Protein AF-A0A7J5YKG5-F1 (afdb_monomer)

Sequence (103 aa):
MQGSGIPWGNENRETENCRVGPYGNSNEKQTKSLRKKINEHSVSQSHKLAQDIVKRQNEEALKSSFLKTQKYILASTHNVFRTAYYFAKNNRPYSDNPGLIEL

Secondary structure (DSSP, 8-state):
----------SSSTTTTT-----SSSHHHHHHHHHHHHHHHHHSHHHHHHHHHHHHHHHHHHHHHHHHHHHHHHHHHHHHHHHHHHHHHTT--GGG-TTS---

Structure (mmCIF, N/CA/C/O backbone):
data_AF-A0A7J5YKG5-F1
#
_entry.id   AF-A0A7J5YKG5-F1
#
loop_
_atom_site.group_PDB
_atom_site.id
_atom_site.type_symbol
_atom_site.label_atom_id
_atom_site.label_alt_id
_atom_site.label_comp_id
_atom_site.label_asym_id
_atom_site.label_entity_id
_atom_site.label_seq_id
_atom_site.pdbx_PDB_ins_code
_atom_site.Cartn_x
_atom_site.Cartn_y
_atom_site.Cartn_z
_atom_site.occupancy
_atom_site.B_iso_or_equiv
_atom_site.auth_seq_id
_atom_site.auth_comp_id
_atom_site.auth_asym_id
_atom_site.auth_atom_id
_atom_site.pdbx_PDB_model_num
ATOM 1 N N . MET A 1 1 ? -52.904 -6.421 41.198 1.00 36.66 1 MET A N 1
ATOM 2 C CA . MET A 1 1 ? -52.385 -7.265 40.102 1.00 36.66 1 MET A CA 1
ATOM 3 C C . MET A 1 1 ? -51.337 -6.468 39.354 1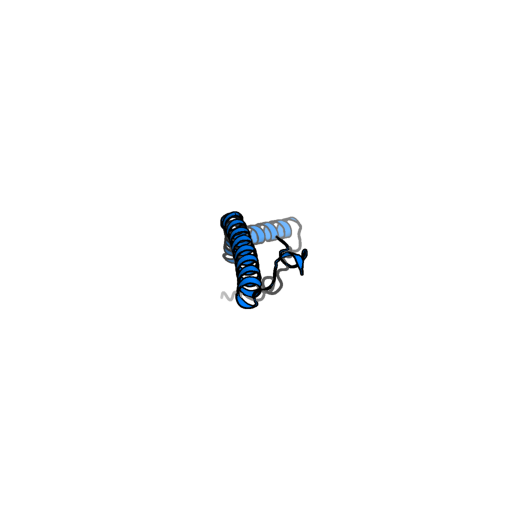.00 36.66 1 MET A C 1
ATOM 5 O O . MET A 1 1 ? -51.532 -5.282 39.129 1.00 36.66 1 MET A O 1
ATOM 9 N N . GLN A 1 2 ? -50.203 -7.113 39.101 1.00 35.44 2 GLN A N 1
ATOM 10 C CA . GLN A 1 2 ? -49.058 -6.592 38.360 1.00 35.44 2 GLN A CA 1
ATOM 11 C C . GLN A 1 2 ? -49.454 -6.193 36.933 1.00 35.44 2 GLN A C 1
ATOM 13 O O . GLN A 1 2 ? -50.348 -6.793 36.345 1.00 35.44 2 GLN A O 1
ATOM 18 N N . GLY A 1 3 ? -48.749 -5.208 36.385 1.00 32.62 3 GLY A N 1
ATOM 19 C CA . GLY A 1 3 ? -48.900 -4.765 35.002 1.00 32.62 3 GLY A CA 1
ATOM 20 C C . GLY A 1 3 ? -47.810 -3.771 34.619 1.00 32.62 3 GLY A C 1
ATOM 21 O O . GLY A 1 3 ? -48.097 -2.641 34.247 1.00 32.62 3 GLY A O 1
ATOM 22 N N . SER A 1 4 ? -46.551 -4.171 34.789 1.00 40.03 4 SER A N 1
ATOM 23 C CA . SER A 1 4 ? -45.365 -3.453 34.320 1.00 40.03 4 SER A CA 1
ATOM 24 C C . SER A 1 4 ? -45.334 -3.408 32.788 1.00 40.03 4 SER A C 1
ATOM 26 O O . SER A 1 4 ? -44.962 -4.390 32.148 1.00 40.03 4 SER A O 1
ATOM 28 N N . GLY A 1 5 ? -45.716 -2.273 32.203 1.00 35.34 5 GLY A N 1
ATOM 29 C CA . GLY A 1 5 ? -45.488 -1.963 30.792 1.00 35.34 5 GLY A CA 1
ATOM 30 C C . GLY A 1 5 ? -44.114 -1.323 30.616 1.00 35.34 5 GLY A C 1
ATOM 31 O O . GLY A 1 5 ? -43.914 -0.167 30.977 1.00 35.34 5 GLY A O 1
ATOM 32 N N . ILE A 1 6 ? -43.155 -2.091 30.108 1.00 43.00 6 ILE A N 1
ATOM 33 C CA . ILE A 1 6 ? -41.797 -1.631 29.808 1.00 43.00 6 ILE A CA 1
ATOM 34 C C . ILE A 1 6 ? -41.848 -0.665 28.611 1.00 43.00 6 ILE A C 1
ATOM 36 O O . ILE A 1 6 ? -42.366 -1.063 27.565 1.00 43.00 6 ILE A O 1
ATOM 40 N N . PRO A 1 7 ? -41.274 0.551 28.677 1.00 39.31 7 PRO A N 1
ATOM 41 C CA . PRO A 1 7 ? -41.066 1.354 27.485 1.00 39.31 7 PRO A CA 1
ATOM 42 C C . PRO A 1 7 ? -39.763 0.895 26.817 1.00 39.31 7 PRO A C 1
ATOM 44 O O . PRO A 1 7 ? -38.701 1.477 27.023 1.00 39.31 7 PRO A O 1
ATOM 47 N N . TRP A 1 8 ? -39.824 -0.173 26.020 1.00 39.44 8 TRP A N 1
ATOM 48 C CA . TRP A 1 8 ? -38.771 -0.451 25.041 1.00 39.44 8 TRP A CA 1
ATOM 49 C C . TRP A 1 8 ? -38.983 0.476 23.847 1.00 39.44 8 TRP A C 1
ATOM 51 O O . TRP A 1 8 ? -39.738 0.169 22.929 1.00 39.44 8 TRP A O 1
ATOM 61 N N . GLY A 1 9 ? -38.337 1.637 23.871 1.00 42.34 9 GLY A N 1
ATOM 62 C CA . GLY A 1 9 ? -38.347 2.557 22.743 1.00 42.34 9 GLY A CA 1
ATOM 63 C C . GLY A 1 9 ? -37.193 3.543 22.821 1.00 42.34 9 GLY A C 1
ATOM 64 O O . GLY A 1 9 ? -37.250 4.477 23.611 1.00 42.34 9 GLY A O 1
ATOM 65 N N . ASN A 1 10 ? -36.205 3.350 21.940 1.00 42.88 10 ASN A N 1
ATOM 66 C CA . ASN A 1 10 ? -35.058 4.225 21.642 1.00 42.88 10 ASN A CA 1
ATOM 67 C C . ASN A 1 10 ? -33.750 4.020 22.425 1.00 42.88 10 ASN A C 1
ATOM 69 O O . ASN A 1 10 ? -33.132 4.985 22.863 1.00 42.88 10 ASN A O 1
ATOM 73 N N . GLU A 1 11 ? -33.226 2.798 22.460 1.00 43.12 11 GLU A N 1
ATOM 74 C CA . GLU A 1 11 ? -31.767 2.618 22.415 1.00 43.12 11 GLU A CA 1
ATOM 75 C C . GLU A 1 11 ? -31.416 2.042 21.035 1.00 43.12 11 GLU A C 1
ATOM 77 O O . GLU A 1 11 ? -32.113 1.151 20.560 1.00 43.12 11 GLU A O 1
ATOM 82 N N . ASN A 1 12 ? -30.360 2.561 20.394 1.00 44.91 12 ASN A N 1
ATOM 83 C CA . ASN A 1 12 ? -29.765 2.113 19.112 1.00 44.91 12 ASN A CA 1
ATOM 84 C C . ASN A 1 12 ? -30.074 2.917 17.831 1.00 44.91 12 ASN A C 1
ATOM 86 O O . ASN A 1 12 ? -29.971 2.370 16.739 1.00 44.91 12 ASN A O 1
ATOM 90 N N . ARG A 1 13 ? -30.357 4.225 17.914 1.00 44.34 13 ARG A N 1
ATOM 91 C CA . ARG A 1 13 ? -30.338 5.119 16.727 1.00 44.34 13 ARG A CA 1
ATOM 92 C C . ARG A 1 13 ? -29.014 5.860 16.495 1.00 44.34 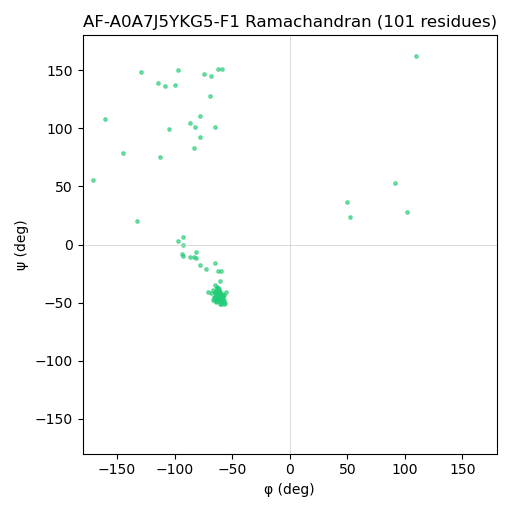13 ARG A C 1
ATOM 94 O O . ARG A 1 13 ? -28.837 6.508 15.472 1.00 44.34 13 ARG A O 1
ATOM 101 N N . GLU A 1 14 ? -28.071 5.785 17.432 1.00 47.75 14 GLU A N 1
ATOM 102 C CA . GLU A 1 14 ? -26.824 6.569 17.360 1.00 47.75 14 GLU A CA 1
ATOM 103 C C . GLU A 1 14 ? -25.698 5.893 16.560 1.00 47.75 14 GLU A C 1
ATOM 105 O O . GLU A 1 14 ? -24.702 6.536 16.227 1.00 47.75 14 GLU A O 1
ATOM 110 N N . THR A 1 15 ? -25.847 4.614 16.205 1.00 49.78 15 THR A N 1
ATOM 111 C CA . THR A 1 15 ? -24.862 3.889 15.385 1.00 49.78 15 THR A CA 1
ATOM 112 C C . THR A 1 15 ? -25.039 4.123 13.886 1.00 49.78 15 THR A C 1
ATOM 114 O O . THR A 1 15 ? -24.146 3.779 13.119 1.00 49.78 15 THR A O 1
ATOM 117 N N . GLU A 1 16 ? -26.141 4.750 13.465 1.00 43.19 16 GLU A N 1
ATOM 118 C CA . GLU A 1 16 ? -26.456 4.995 12.051 1.00 43.19 16 GLU A CA 1
ATOM 119 C C . GLU A 1 16 ? -25.663 6.177 11.455 1.00 43.19 16 GLU A C 1
ATOM 121 O O . GLU A 1 16 ? -25.514 6.262 10.245 1.00 43.19 16 GLU A O 1
ATOM 126 N N . ASN A 1 17 ? -25.085 7.050 12.297 1.00 51.88 17 ASN A N 1
ATOM 127 C CA . ASN A 1 17 ? -24.376 8.270 11.870 1.00 51.88 17 ASN A CA 1
ATOM 128 C C . ASN A 1 17 ? -22.996 8.480 12.529 1.00 51.88 17 ASN A C 1
ATOM 130 O O . ASN A 1 17 ? -22.500 9.605 12.579 1.00 51.88 17 ASN A O 1
ATOM 134 N N . CYS A 1 18 ? -22.368 7.428 13.071 1.00 58.53 18 CYS A N 1
ATOM 135 C CA . CYS A 1 18 ? -21.043 7.499 13.719 1.00 58.53 18 CYS A CA 1
ATOM 136 C C . CYS A 1 18 ? -20.912 8.576 14.819 1.00 58.53 18 CYS A C 1
ATOM 138 O O . CYS A 1 18 ? -19.809 9.039 15.114 1.00 58.53 18 CYS A O 1
ATOM 140 N N . ARG A 1 19 ? -22.019 9.002 15.440 1.00 63.53 19 ARG A N 1
ATOM 141 C CA . ARG A 1 19 ? -22.016 10.094 16.418 1.00 63.53 19 ARG A CA 1
ATOM 142 C C . ARG A 1 19 ? -22.167 9.522 17.822 1.00 63.53 19 ARG A C 1
ATOM 144 O O . ARG A 1 19 ? -23.267 9.212 18.262 1.00 63.53 19 ARG A O 1
ATOM 151 N N . VAL A 1 20 ? -21.047 9.386 18.532 1.00 72.69 20 VAL A N 1
ATOM 152 C CA . VAL A 1 20 ? -21.028 8.900 19.921 1.00 72.69 20 VAL A CA 1
ATOM 153 C C . VAL A 1 20 ? -21.346 10.062 20.863 1.00 72.69 20 VAL A C 1
ATOM 155 O O . VAL A 1 20 ? -20.488 10.897 21.141 1.00 72.69 20 VAL A O 1
ATOM 158 N N . GLY A 1 21 ? -22.590 10.136 21.338 1.00 81.25 21 GLY A N 1
ATOM 159 C CA . GLY A 1 21 ? -23.024 11.117 22.335 1.00 81.25 21 GLY A CA 1
ATOM 160 C C . GLY A 1 21 ? -23.030 10.551 23.763 1.00 81.25 21 GLY A C 1
ATOM 161 O O . GLY A 1 21 ? -23.248 9.349 23.952 1.00 81.25 21 GLY A O 1
ATOM 162 N N . PRO A 1 22 ? -22.807 11.371 24.802 1.00 83.62 22 PRO A N 1
ATOM 163 C CA . PRO A 1 22 ? -23.112 10.974 26.172 1.00 83.62 22 PRO A CA 1
ATOM 164 C C . PRO A 1 22 ? -24.627 10.853 26.378 1.00 83.62 22 PRO A C 1
ATOM 166 O O . PRO A 1 22 ? -25.395 11.647 25.842 1.00 83.62 22 PRO A O 1
ATOM 169 N N . TYR A 1 23 ? -25.052 9.890 27.197 1.00 81.94 23 TYR A N 1
ATOM 170 C CA . TYR A 1 23 ? -26.454 9.727 27.585 1.00 81.94 23 TYR A CA 1
ATOM 171 C C . TYR A 1 23 ? -26.648 9.971 29.087 1.00 81.94 23 TYR A C 1
ATOM 173 O O . TYR A 1 23 ? -25.849 9.517 29.910 1.00 81.94 23 TYR A O 1
ATOM 181 N N . GLY A 1 24 ? -27.732 10.663 29.447 1.00 85.19 24 GLY A N 1
ATOM 182 C CA . GLY A 1 24 ? -28.147 10.918 30.828 1.00 85.19 24 GLY A CA 1
ATOM 183 C C . GLY A 1 24 ? -27.998 12.373 31.291 1.00 85.19 24 GLY A C 1
ATOM 184 O O . GLY A 1 24 ? -27.263 13.167 30.710 1.00 85.19 24 GLY A O 1
ATOM 185 N N . ASN A 1 25 ? -28.701 12.701 32.381 1.00 85.75 25 ASN A N 1
ATOM 186 C CA . ASN A 1 25 ? -28.870 14.079 32.879 1.00 85.75 25 ASN A CA 1
ATOM 187 C C . ASN A 1 25 ? -27.832 14.506 33.936 1.00 85.75 25 ASN A C 1
ATOM 189 O O . ASN A 1 25 ? -27.900 15.615 34.450 1.00 85.75 25 ASN A O 1
ATOM 193 N N . SER A 1 26 ? -26.901 13.622 34.303 1.00 92.81 26 SER A N 1
ATOM 194 C CA . SER A 1 26 ? -25.822 13.895 35.263 1.00 92.81 26 SER A CA 1
ATOM 195 C C . SER A 1 26 ? -24.484 13.480 34.661 1.00 92.81 26 SER A C 1
ATOM 197 O O . SER A 1 26 ? -24.424 12.500 33.913 1.00 92.81 26 SER A O 1
ATOM 199 N N . ASN A 1 27 ? -23.416 14.190 35.026 1.00 91.31 27 ASN A N 1
ATOM 200 C CA . ASN A 1 27 ? -22.056 13.943 34.549 1.00 91.31 27 ASN A CA 1
ATOM 201 C C . ASN A 1 27 ? -21.605 12.487 34.804 1.00 91.31 27 ASN A C 1
ATOM 203 O O . ASN A 1 27 ? -21.069 11.827 33.913 1.00 91.31 27 ASN A O 1
ATOM 207 N N . GLU A 1 28 ? -21.927 11.918 35.968 1.00 93.25 28 GLU A N 1
ATOM 208 C CA . GLU A 1 28 ? -21.612 10.514 36.283 1.00 93.25 28 GLU A CA 1
ATOM 209 C C . GLU A 1 28 ? -22.290 9.524 35.325 1.00 93.25 28 GLU A C 1
ATOM 211 O O . GLU A 1 28 ? -21.691 8.541 34.883 1.00 93.25 28 GLU A O 1
ATOM 216 N N . LYS A 1 29 ? -23.550 9.786 34.960 1.00 89.19 29 LYS A N 1
ATOM 217 C CA . LYS A 1 29 ? -24.300 8.925 34.033 1.00 89.19 29 LYS A CA 1
ATOM 218 C C . LYS A 1 29 ? -23.756 9.049 32.611 1.00 89.19 29 LYS A C 1
ATOM 220 O O . LYS A 1 29 ? -23.564 8.034 31.942 1.00 89.19 29 LYS A O 1
ATOM 225 N N . GLN A 1 30 ? -23.429 10.269 32.197 1.00 91.81 30 GLN A N 1
ATOM 226 C CA . GLN A 1 30 ? -22.834 10.562 30.896 1.00 91.81 30 GLN A CA 1
ATOM 227 C C . GLN A 1 30 ? -21.475 9.881 30.724 1.00 91.81 30 GLN A C 1
ATOM 229 O O . GLN A 1 30 ? -21.252 9.184 29.735 1.00 91.81 30 GLN A O 1
ATOM 234 N N . THR A 1 31 ? -20.587 10.003 31.710 1.00 92.56 31 THR A N 1
ATOM 235 C CA . THR A 1 31 ? -19.264 9.363 31.683 1.00 92.56 31 THR A CA 1
ATOM 236 C C . THR A 1 31 ? -19.365 7.840 31.699 1.00 92.56 31 THR A C 1
ATOM 238 O O . THR A 1 31 ? -18.671 7.179 30.925 1.00 92.56 31 THR A O 1
ATOM 241 N N . LYS A 1 32 ? -20.270 7.257 32.496 1.00 92.75 32 LYS A N 1
ATOM 242 C CA . LYS A 1 32 ? -20.5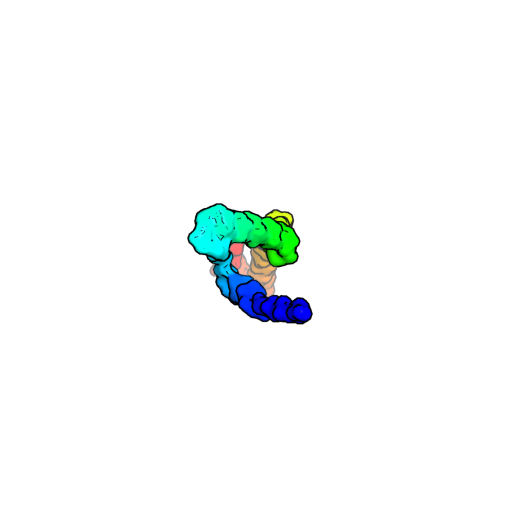38 5.810 32.477 1.00 92.75 32 LYS A CA 1
ATOM 243 C C . LYS A 1 32 ? -21.046 5.339 31.111 1.00 92.75 32 LYS A C 1
ATOM 245 O O . LYS A 1 32 ? -20.555 4.335 30.597 1.00 92.75 32 LYS A O 1
ATOM 250 N N . SER A 1 33 ? -21.980 6.076 30.508 1.00 90.94 33 SER A N 1
ATOM 251 C CA . SER A 1 33 ? -22.486 5.798 29.158 1.00 90.94 33 SER A CA 1
ATOM 252 C C . SER A 1 33 ? -21.362 5.829 28.124 1.00 90.94 33 SER A C 1
ATOM 254 O O . SER A 1 33 ? -21.253 4.916 27.310 1.00 90.94 33 SER A O 1
ATOM 256 N N . LEU A 1 34 ? -20.512 6.857 28.146 1.00 89.75 34 LEU A N 1
ATOM 257 C CA . LEU A 1 34 ? -19.390 6.974 27.212 1.00 89.75 34 LEU A CA 1
ATOM 258 C C . LEU A 1 34 ? -18.399 5.819 27.371 1.00 89.75 34 LEU A C 1
ATOM 260 O O . LEU A 1 34 ? -18.019 5.207 26.379 1.00 89.75 34 LEU A O 1
ATOM 264 N N . ARG A 1 35 ? -18.036 5.459 28.609 1.00 92.50 35 ARG A N 1
ATOM 265 C CA . ARG A 1 35 ? -17.153 4.312 28.884 1.00 92.50 35 ARG A CA 1
ATOM 266 C C . ARG A 1 35 ? -17.723 3.008 28.327 1.00 92.50 35 ARG A C 1
ATOM 268 O O . ARG A 1 35 ? -16.983 2.245 27.715 1.00 92.50 35 ARG A O 1
ATOM 275 N N . LYS A 1 36 ? -19.032 2.778 28.492 1.00 92.00 36 LYS A N 1
ATOM 276 C CA . LYS A 1 36 ? -19.720 1.612 27.918 1.00 92.00 36 LYS A CA 1
ATOM 277 C C . LYS A 1 36 ? -19.596 1.600 26.394 1.00 92.00 36 LYS A C 1
ATOM 279 O O . LYS A 1 36 ? -19.124 0.612 25.846 1.00 92.00 36 LYS A O 1
ATOM 284 N N . LYS A 1 37 ? -19.931 2.713 25.733 1.00 88.94 37 LYS A N 1
ATOM 285 C CA . LYS A 1 37 ? -19.865 2.844 24.267 1.00 88.94 37 LYS A CA 1
ATOM 286 C C . LYS A 1 37 ? -18.444 2.644 23.726 1.00 88.94 37 LYS A C 1
ATOM 288 O O . LYS A 1 37 ? -18.265 1.960 22.725 1.00 88.94 37 LYS A O 1
ATOM 293 N N . ILE A 1 38 ? -17.429 3.187 24.401 1.00 89.62 38 ILE A N 1
ATOM 294 C CA . ILE A 1 38 ? -16.015 2.991 24.039 1.00 89.62 38 ILE A CA 1
ATOM 295 C C . ILE A 1 38 ? -15.631 1.513 24.138 1.00 89.62 38 ILE A C 1
ATOM 297 O O . ILE A 1 38 ? -15.008 0.980 23.223 1.00 89.62 38 ILE A O 1
ATOM 301 N N . ASN A 1 39 ? -16.021 0.846 25.225 1.00 92.06 39 ASN A N 1
ATOM 302 C CA . ASN A 1 39 ? -15.729 -0.571 25.420 1.00 92.06 39 ASN A CA 1
ATOM 303 C C . ASN A 1 39 ? -16.460 -1.463 24.404 1.00 92.06 39 ASN A C 1
ATOM 305 O O . ASN A 1 39 ? -15.891 -2.417 23.894 1.00 92.06 39 ASN A O 1
ATOM 309 N N . GLU A 1 40 ? -17.712 -1.150 24.076 1.00 89.50 40 GLU A N 1
ATOM 310 C CA . GLU A 1 40 ? -18.463 -1.858 23.033 1.00 89.50 40 GLU A CA 1
ATOM 311 C C . GLU A 1 40 ? -17.820 -1.667 21.655 1.00 89.50 40 GLU A C 1
ATOM 313 O O . GLU A 1 40 ? -17.698 -2.624 20.891 1.00 89.50 40 GLU A O 1
ATOM 318 N N . HIS A 1 41 ? -17.344 -0.457 21.348 1.00 88.88 41 HIS A N 1
ATOM 319 C CA . HIS A 1 41 ? -16.626 -0.193 20.108 1.00 88.88 41 HIS A CA 1
ATOM 320 C C . HIS A 1 41 ? -15.299 -0.955 20.035 1.00 88.88 41 HIS A C 1
ATOM 322 O O . HIS A 1 41 ? -15.028 -1.563 19.003 1.00 88.88 41 HIS A O 1
ATOM 328 N N . SER A 1 42 ? -14.493 -0.974 21.100 1.00 87.12 42 SER A N 1
ATOM 329 C CA . SER A 1 42 ? -13.175 -1.629 21.078 1.00 87.12 42 SER A CA 1
ATOM 330 C C . SER A 1 42 ? -13.263 -3.131 20.791 1.00 87.12 42 SER A C 1
ATOM 332 O O . SER A 1 42 ? -12.378 -3.690 20.145 1.00 87.12 42 SER A O 1
ATOM 334 N N . VAL A 1 43 ? -14.353 -3.783 21.208 1.00 90.50 43 VAL A N 1
ATOM 335 C CA . VAL A 1 43 ? -14.606 -5.207 20.929 1.00 90.50 43 VAL A CA 1
ATOM 336 C C . VAL A 1 43 ? -15.424 -5.446 19.658 1.00 90.50 43 VAL A C 1
ATOM 338 O O . VAL A 1 43 ? -15.538 -6.596 19.216 1.00 90.50 43 VAL A O 1
ATOM 341 N N . SER A 1 44 ? -15.988 -4.388 19.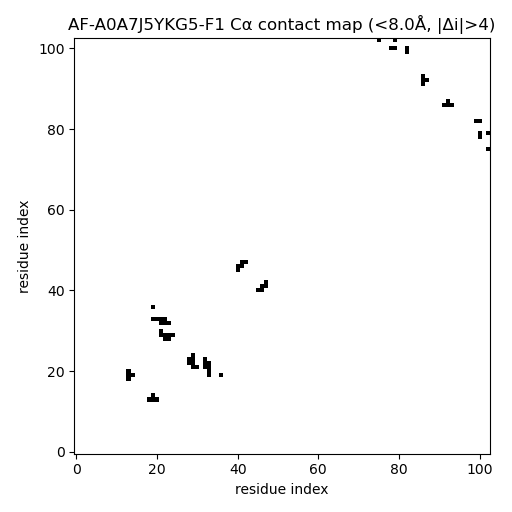068 1.00 91.38 44 SER A N 1
ATOM 342 C CA . SER A 1 44 ? -16.837 -4.468 17.880 1.00 91.38 44 SER A CA 1
ATOM 343 C C . SER A 1 44 ? -16.082 -5.012 16.667 1.00 91.38 44 SER A C 1
ATOM 345 O O . SER A 1 44 ? -14.874 -4.819 16.504 1.00 91.38 44 SER A O 1
ATOM 347 N N . GLN A 1 45 ? -16.817 -5.672 15.771 1.00 91.12 45 GLN A N 1
ATOM 348 C CA . GLN A 1 45 ? -16.251 -6.215 14.534 1.00 91.12 45 GLN A CA 1
ATOM 349 C C . GLN A 1 45 ? -15.697 -5.116 13.626 1.00 91.12 45 GLN A C 1
ATOM 351 O O . GLN A 1 45 ? -14.637 -5.289 13.034 1.00 91.12 45 GLN A O 1
ATOM 356 N N . SER A 1 46 ? -16.359 -3.958 13.571 1.00 89.06 46 SER A N 1
ATOM 357 C CA . SER A 1 46 ? -15.904 -2.818 12.773 1.00 89.06 46 SER A CA 1
ATOM 358 C C . SER A 1 46 ? -14.534 -2.310 13.225 1.00 89.06 46 SER A C 1
ATOM 360 O O . SER A 1 46 ? -13.686 -2.015 12.386 1.00 89.06 46 SER A O 1
ATOM 362 N N . HIS A 1 47 ? -14.289 -2.250 14.540 1.00 91.50 47 HIS A N 1
ATOM 363 C CA . HIS A 1 47 ? -12.990 -1.848 15.079 1.00 91.50 47 HIS A CA 1
ATOM 364 C C . HIS A 1 47 ? -11.891 -2.854 14.723 1.00 91.50 47 HIS A C 1
ATOM 366 O O . HIS A 1 47 ? -10.840 -2.462 14.222 1.00 91.50 47 HIS A O 1
ATOM 372 N N . LYS A 1 48 ? -12.156 -4.153 14.911 1.00 94.38 48 LYS A N 1
ATOM 373 C CA . LYS A 1 48 ? -11.218 -5.228 14.546 1.00 94.38 48 LYS A CA 1
ATOM 374 C C . LYS A 1 48 ? -10.888 -5.210 13.055 1.00 94.38 48 LYS A C 1
ATOM 376 O O . LYS A 1 48 ? -9.722 -5.238 12.685 1.00 94.38 48 LYS A O 1
ATOM 381 N N . LEU A 1 49 ? -11.900 -5.064 12.203 1.00 94.94 49 LEU A N 1
ATOM 382 C CA . LEU A 1 49 ? -11.721 -4.989 10.756 1.00 94.94 49 LEU A CA 1
ATOM 383 C C . LEU A 1 49 ? -10.873 -3.777 10.349 1.00 94.94 49 LEU A C 1
ATOM 385 O O . LEU A 1 49 ? -9.992 -3.908 9.501 1.00 94.94 49 LEU A O 1
ATOM 389 N N . ALA A 1 50 ? -11.098 -2.613 10.966 1.00 93.75 50 ALA A N 1
ATOM 390 C CA . ALA A 1 50 ? -10.274 -1.432 10.729 1.00 93.75 50 ALA A CA 1
ATOM 391 C C . ALA A 1 50 ? -8.813 -1.662 11.155 1.00 93.75 50 ALA A C 1
ATOM 393 O O . ALA A 1 50 ? -7.901 -1.354 10.387 1.00 93.75 50 ALA A O 1
ATOM 394 N N . GLN A 1 51 ? -8.583 -2.259 12.331 1.00 95.06 51 GLN A N 1
ATOM 395 C CA . GLN A 1 51 ? -7.237 -2.635 12.780 1.00 95.06 51 GLN A CA 1
ATOM 396 C C . GLN A 1 51 ? -6.559 -3.607 11.806 1.00 95.06 51 GLN A C 1
ATOM 398 O O . GLN A 1 51 ? -5.403 -3.399 11.437 1.00 95.06 51 GLN A O 1
ATOM 403 N N . ASP A 1 52 ? -7.279 -4.622 11.332 1.00 95.25 52 ASP A N 1
ATOM 404 C CA . ASP A 1 52 ? -6.757 -5.607 10.385 1.00 95.25 52 ASP A CA 1
ATOM 405 C C . ASP A 1 52 ? -6.410 -4.989 9.029 1.00 95.25 52 ASP A C 1
ATOM 407 O O . ASP A 1 52 ? -5.462 -5.430 8.379 1.00 95.25 52 ASP A O 1
ATOM 411 N N . ILE A 1 53 ? -7.165 -3.989 8.565 1.00 95.00 53 ILE A N 1
ATOM 412 C CA . ILE A 1 53 ? -6.831 -3.245 7.341 1.00 95.00 53 ILE A CA 1
ATOM 413 C C . ILE A 1 53 ? -5.514 -2.495 7.528 1.00 95.00 53 ILE A C 1
ATOM 415 O O . ILE A 1 53 ? -4.628 -2.620 6.687 1.00 95.00 53 ILE A O 1
ATOM 419 N N . VAL A 1 54 ? -5.364 -1.759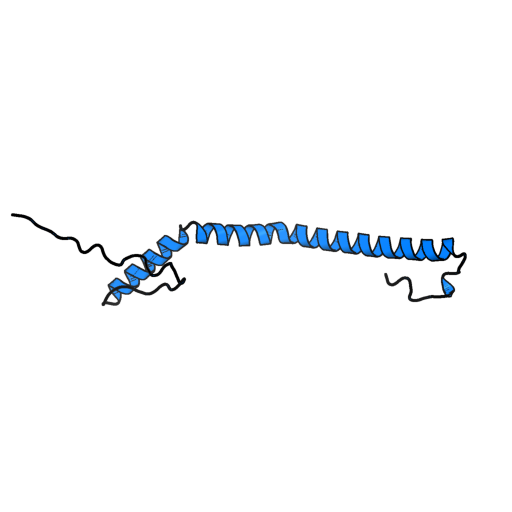 8.632 1.00 93.75 54 VAL A N 1
ATOM 420 C CA . VAL A 1 54 ? -4.141 -0.993 8.920 1.00 93.75 54 VAL A CA 1
ATOM 421 C C . VAL A 1 54 ? -2.936 -1.924 9.059 1.00 93.75 54 VAL A C 1
ATOM 423 O O . VAL A 1 54 ? -1.876 -1.664 8.491 1.00 93.75 54 VAL A O 1
ATOM 426 N N . LYS A 1 55 ? -3.101 -3.051 9.758 1.00 93.38 55 LYS A N 1
ATOM 427 C CA . LYS A 1 55 ? -2.053 -4.063 9.905 1.00 93.38 55 LYS A CA 1
ATOM 428 C C . LYS A 1 55 ? -1.631 -4.637 8.552 1.00 93.38 55 LYS A C 1
ATOM 430 O O . LYS A 1 55 ? -0.447 -4.609 8.228 1.00 93.38 55 LYS A O 1
ATOM 435 N N . ARG A 1 56 ? -2.591 -5.080 7.732 1.00 90.81 56 ARG A N 1
ATOM 436 C CA . ARG A 1 56 ? -2.314 -5.609 6.385 1.00 90.81 56 ARG A CA 1
ATOM 437 C C . ARG A 1 56 ? -1.674 -4.570 5.475 1.00 90.81 56 ARG A C 1
ATOM 439 O O . ARG A 1 56 ? -0.780 -4.909 4.710 1.00 90.81 56 ARG A O 1
ATOM 446 N N . GLN A 1 57 ? -2.096 -3.311 5.559 1.00 88.88 57 GLN A N 1
ATOM 447 C CA . GLN A 1 57 ? -1.486 -2.224 4.797 1.00 88.88 57 GLN A CA 1
ATOM 448 C C . GLN A 1 57 ? -0.002 -2.060 5.145 1.00 88.88 57 GLN A C 1
ATOM 450 O O . GLN A 1 57 ? 0.817 -1.890 4.243 1.00 88.88 57 GLN A O 1
ATOM 455 N N . ASN A 1 58 ? 0.349 -2.150 6.429 1.00 87.31 58 ASN A N 1
ATOM 456 C CA . ASN A 1 58 ? 1.738 -2.073 6.875 1.00 87.31 58 ASN A CA 1
ATOM 457 C C . ASN A 1 58 ? 2.556 -3.297 6.438 1.00 87.31 58 ASN A C 1
ATOM 459 O O . ASN A 1 58 ? 3.685 -3.139 5.981 1.00 87.31 58 ASN A O 1
ATOM 463 N N . GLU A 1 59 ? 1.990 -4.503 6.523 1.00 88.00 59 GLU A N 1
ATOM 464 C CA . GLU A 1 59 ? 2.651 -5.740 6.078 1.00 88.00 59 GLU A CA 1
ATOM 465 C C . GLU A 1 59 ? 2.891 -5.751 4.557 1.00 88.00 59 GLU A C 1
ATOM 467 O O . GLU A 1 59 ? 3.972 -6.104 4.084 1.00 88.00 59 GLU A O 1
ATOM 472 N N . GLU A 1 60 ? 1.918 -5.290 3.770 1.00 89.06 60 GLU A N 1
ATOM 473 C CA . GLU A 1 60 ? 2.002 -5.257 2.306 1.00 89.06 60 GLU A CA 1
ATOM 474 C C . GLU A 1 60 ? 2.792 -4.046 1.774 1.00 89.06 60 GLU A C 1
ATOM 476 O O . GLU A 1 60 ? 3.081 -3.978 0.575 1.00 89.06 60 GLU A O 1
ATOM 481 N N . ALA A 1 61 ? 3.193 -3.098 2.631 1.00 88.06 61 ALA A N 1
ATOM 482 C CA . ALA A 1 61 ? 3.907 -1.888 2.221 1.00 88.06 61 ALA A CA 1
ATOM 483 C C . ALA A 1 61 ? 5.217 -2.215 1.483 1.00 88.06 61 ALA A C 1
ATOM 485 O O . ALA A 1 61 ? 5.438 -1.726 0.370 1.00 88.06 61 ALA A O 1
ATOM 486 N N . LEU A 1 62 ? 6.042 -3.105 2.047 1.00 86.00 62 LEU A N 1
ATOM 487 C CA . LEU A 1 62 ? 7.305 -3.541 1.437 1.00 86.00 62 LEU A CA 1
ATOM 488 C C . LEU A 1 62 ? 7.082 -4.243 0.097 1.00 86.00 62 LEU A C 1
ATOM 490 O O . LEU A 1 62 ? 7.736 -3.921 -0.895 1.00 86.00 62 LEU A O 1
ATOM 494 N N . LYS A 1 63 ? 6.111 -5.157 0.041 1.00 89.12 63 LYS A N 1
ATOM 495 C CA . LYS A 1 63 ? 5.756 -5.886 -1.180 1.00 89.12 63 LYS A CA 1
ATOM 496 C C . LYS A 1 63 ? 5.253 -4.943 -2.271 1.00 89.12 63 LYS A C 1
ATOM 498 O O . LYS A 1 63 ? 5.647 -5.074 -3.426 1.00 89.12 63 LYS A O 1
ATOM 503 N N . SER A 1 64 ? 4.434 -3.955 -1.915 1.00 90.12 64 SER A N 1
ATOM 504 C CA . SER A 1 64 ? 3.942 -2.950 -2.859 1.00 90.12 64 SER A CA 1
ATOM 505 C C . SER A 1 64 ? 5.075 -2.090 -3.426 1.00 90.12 64 SER A C 1
ATOM 507 O O . SER A 1 64 ? 5.086 -1.811 -4.625 1.00 90.12 64 SER A O 1
ATOM 509 N N . SER A 1 65 ? 6.050 -1.718 -2.590 1.00 90.44 65 SER A N 1
ATOM 510 C CA . SER A 1 65 ? 7.245 -0.979 -3.001 1.00 90.44 65 SER A CA 1
ATOM 511 C C . SER A 1 65 ? 8.095 -1.808 -3.961 1.00 90.44 65 SER A C 1
ATOM 513 O O . SER A 1 65 ? 8.392 -1.366 -5.069 1.00 90.44 65 SER A O 1
ATOM 515 N N . PHE A 1 66 ? 8.379 -3.060 -3.597 1.00 92.62 66 PHE A N 1
ATOM 516 C CA . PHE A 1 66 ? 9.129 -3.988 -4.437 1.00 92.62 66 PHE A CA 1
ATOM 517 C C . PHE A 1 66 ? 8.472 -4.191 -5.811 1.00 92.62 66 PHE A C 1
ATOM 519 O O . PHE A 1 66 ? 9.133 -4.061 -6.840 1.00 92.62 66 PHE A O 1
ATOM 526 N N . LEU A 1 67 ? 7.157 -4.430 -5.847 1.00 94.38 67 LEU A N 1
ATOM 527 C CA . LEU A 1 67 ? 6.413 -4.588 -7.099 1.00 94.38 67 LEU A CA 1
ATOM 528 C C . LEU A 1 67 ? 6.431 -3.317 -7.957 1.00 94.38 67 LEU A C 1
ATOM 530 O O . LEU A 1 67 ? 6.499 -3.416 -9.181 1.00 94.38 67 LEU A O 1
ATOM 534 N N . LYS A 1 68 ? 6.373 -2.123 -7.352 1.00 94.56 68 LYS A N 1
ATOM 535 C CA . LYS A 1 68 ? 6.501 -0.852 -8.086 1.00 94.56 68 LYS A CA 1
ATOM 536 C C . LYS A 1 68 ? 7.878 -0.728 -8.732 1.00 94.56 68 LYS A C 1
ATOM 538 O O . LYS A 1 68 ? 7.951 -0.443 -9.925 1.00 94.56 68 LYS A O 1
ATOM 543 N N . THR A 1 69 ? 8.942 -1.006 -7.983 1.00 94.38 69 THR A N 1
ATOM 544 C CA . THR A 1 69 ? 10.314 -0.983 -8.503 1.00 94.38 69 THR A CA 1
ATOM 545 C C . THR A 1 69 ? 10.496 -1.992 -9.631 1.00 94.38 69 THR A C 1
ATOM 547 O O . THR A 1 69 ? 11.011 -1.647 -10.691 1.00 94.38 69 THR A O 1
ATOM 550 N N . GLN A 1 70 ? 10.003 -3.221 -9.460 1.00 96.19 70 GLN A N 1
ATOM 551 C CA . GLN A 1 70 ? 10.088 -4.251 -10.494 1.00 96.19 70 GLN A CA 1
ATOM 552 C C . GLN A 1 70 ? 9.343 -3.843 -11.772 1.00 96.19 70 GLN A C 1
ATOM 554 O O . GLN A 1 70 ? 9.874 -3.999 -12.870 1.00 96.19 70 GLN A O 1
ATOM 559 N N . LYS A 1 71 ? 8.140 -3.270 -11.645 1.00 96.00 71 LYS A N 1
ATOM 560 C CA . LYS A 1 71 ? 7.380 -2.741 -12.788 1.00 96.00 71 LYS A CA 1
ATOM 561 C C . LYS A 1 71 ? 8.133 -1.631 -13.512 1.00 96.00 71 LYS A C 1
ATOM 563 O O . LYS A 1 71 ? 8.148 -1.631 -14.738 1.00 96.00 71 LYS A O 1
ATOM 568 N N . TYR A 1 72 ? 8.756 -0.717 -12.773 1.00 94.25 72 TYR A N 1
ATOM 569 C CA . TYR A 1 72 ? 9.550 0.361 -13.357 1.00 94.25 72 TYR A CA 1
ATOM 570 C C . TYR A 1 72 ? 10.749 -0.184 -14.145 1.00 94.25 72 TYR A C 1
ATOM 572 O O . TYR A 1 72 ? 10.918 0.165 -15.311 1.00 94.25 72 TYR A O 1
ATOM 580 N N . ILE A 1 73 ? 11.515 -1.112 -13.561 1.00 93.38 73 ILE A N 1
ATOM 581 C CA . ILE A 1 73 ? 12.664 -1.743 -14.230 1.00 93.38 73 ILE A CA 1
ATOM 582 C C . ILE A 1 73 ? 12.223 -2.458 -15.512 1.00 93.38 73 ILE A C 1
ATOM 584 O O . ILE A 1 73 ? 12.844 -2.285 -16.560 1.00 93.38 73 ILE A O 1
ATOM 588 N N . LEU A 1 74 ? 11.133 -3.230 -15.457 1.00 95.75 74 LEU A N 1
ATOM 589 C CA . LEU A 1 74 ? 10.600 -3.928 -16.630 1.00 95.75 74 LEU A CA 1
ATOM 590 C C . LEU A 1 74 ? 10.134 -2.957 -17.721 1.00 95.75 74 LEU A C 1
ATOM 592 O O . LEU A 1 74 ? 10.399 -3.201 -18.895 1.00 95.75 74 LEU A O 1
ATOM 596 N N . ALA A 1 75 ? 9.471 -1.859 -17.351 1.00 93.44 75 ALA A N 1
ATOM 597 C CA . ALA A 1 75 ? 9.016 -0.846 -18.298 1.00 93.44 75 ALA A CA 1
ATOM 598 C C . ALA A 1 75 ? 10.191 -0.121 -18.972 1.00 93.44 75 ALA A C 1
ATOM 600 O O . ALA A 1 75 ? 10.198 0.008 -20.196 1.00 93.44 75 ALA A O 1
ATOM 601 N N . SER A 1 76 ? 11.203 0.284 -18.197 1.00 90.31 76 SER A N 1
ATOM 602 C CA . SER A 1 76 ? 12.432 0.890 -18.728 1.00 90.31 76 SER A CA 1
ATOM 603 C C . SER A 1 76 ? 13.137 -0.077 -19.686 1.00 90.31 76 SER A C 1
ATOM 605 O O . SER A 1 76 ? 13.367 0.253 -20.849 1.00 90.31 76 SER A O 1
ATOM 607 N N . THR A 1 77 ? 13.328 -1.332 -19.266 1.00 91.25 77 THR A N 1
ATOM 608 C CA . THR A 1 77 ? 13.920 -2.389 -20.100 1.00 91.25 77 THR A CA 1
ATOM 609 C C . THR A 1 77 ? 13.148 -2.570 -21.410 1.00 91.25 77 THR A C 1
ATOM 611 O O . THR A 1 77 ? 13.73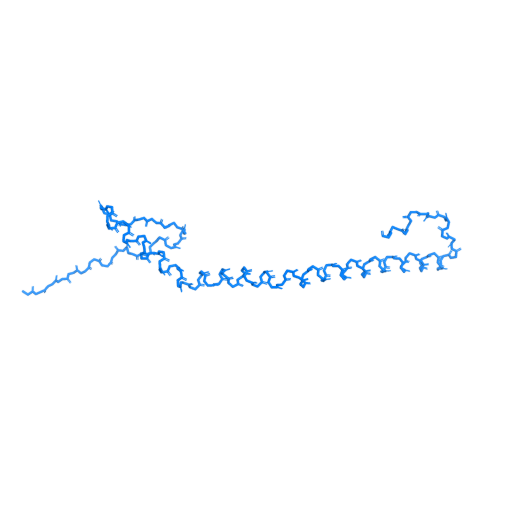5 -2.540 -22.490 1.00 91.25 77 THR A O 1
ATOM 614 N N . HIS A 1 78 ? 11.822 -2.704 -21.339 1.00 93.12 78 HIS A N 1
ATOM 615 C CA . HIS A 1 78 ? 10.966 -2.837 -22.517 1.00 93.12 78 HIS A CA 1
ATOM 616 C C . HIS A 1 78 ? 11.128 -1.657 -23.485 1.00 93.12 78 HIS A C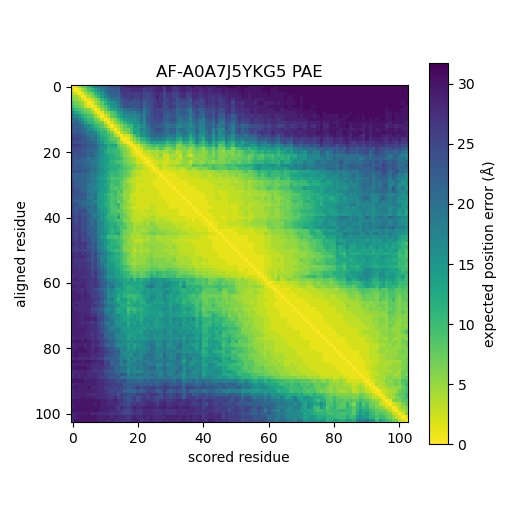 1
ATOM 618 O O . HIS A 1 78 ? 11.243 -1.870 -24.693 1.00 93.12 78 HIS A O 1
ATOM 624 N N . ASN A 1 79 ? 11.173 -0.426 -22.974 1.00 88.88 79 ASN A N 1
ATOM 625 C CA . ASN A 1 79 ? 11.335 0.769 -23.798 1.00 88.88 79 ASN A CA 1
ATOM 626 C C . ASN A 1 79 ? 12.698 0.796 -24.494 1.00 88.88 79 ASN A C 1
ATOM 628 O O . ASN A 1 79 ? 12.746 1.006 -25.705 1.00 88.88 79 ASN A O 1
ATOM 632 N N . VAL A 1 80 ? 13.780 0.491 -23.772 1.00 88.25 80 VAL A N 1
ATOM 633 C CA . VAL A 1 80 ? 15.133 0.396 -24.343 1.00 88.25 80 VAL A CA 1
ATOM 634 C C . VAL A 1 80 ? 15.168 -0.625 -25.479 1.00 88.25 80 VAL A C 1
ATOM 636 O O . VAL A 1 80 ? 15.587 -0.297 -26.590 1.00 88.25 80 VAL A O 1
ATOM 639 N N . PHE A 1 81 ? 14.675 -1.845 -25.244 1.00 90.88 81 PHE A N 1
ATOM 640 C CA . PHE A 1 81 ? 14.673 -2.898 -26.263 1.00 90.88 81 PHE A CA 1
ATOM 641 C C . PHE A 1 81 ? 13.805 -2.542 -27.466 1.00 90.88 81 PHE A C 1
ATOM 643 O O . PHE A 1 81 ? 14.213 -2.762 -28.606 1.00 90.88 81 PHE A O 1
ATOM 650 N N . ARG A 1 82 ? 12.623 -1.966 -27.238 1.00 90.38 82 ARG A N 1
ATOM 651 C CA . ARG A 1 82 ? 11.729 -1.524 -28.310 1.00 90.38 82 ARG A CA 1
ATOM 652 C C . ARG A 1 82 ? 12.395 -0.462 -29.185 1.00 90.38 82 ARG A C 1
ATOM 654 O O . ARG A 1 82 ? 12.314 -0.556 -30.410 1.00 90.38 82 ARG A O 1
ATOM 661 N N . THR A 1 83 ? 13.055 0.517 -28.575 1.00 86.62 83 THR A N 1
ATOM 662 C CA . THR A 1 83 ? 13.762 1.588 -29.285 1.00 86.62 83 THR A CA 1
ATOM 663 C C . THR A 1 83 ? 14.965 1.048 -30.057 1.00 86.62 83 THR A C 1
ATOM 665 O O . THR A 1 83 ? 15.098 1.313 -31.252 1.00 86.62 83 THR A O 1
ATOM 668 N N . ALA A 1 84 ? 15.798 0.220 -29.424 1.00 86.19 84 ALA A N 1
ATOM 669 C CA . ALA A 1 84 ? 16.936 -0.430 -30.073 1.00 86.19 84 ALA A CA 1
ATOM 670 C C . ALA A 1 84 ? 16.503 -1.287 -31.273 1.00 86.19 84 ALA A C 1
ATOM 672 O O . ALA A 1 84 ? 17.070 -1.189 -32.364 1.00 86.19 84 ALA A O 1
ATOM 673 N N . TYR A 1 85 ? 15.440 -2.077 -31.100 1.00 90.44 85 TYR A N 1
ATOM 674 C CA . TYR A 1 85 ? 14.858 -2.875 -32.173 1.00 90.44 85 TYR A CA 1
ATOM 675 C C . TYR A 1 85 ?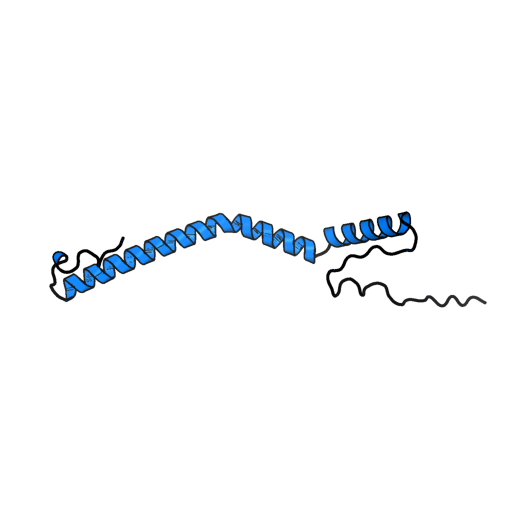 14.345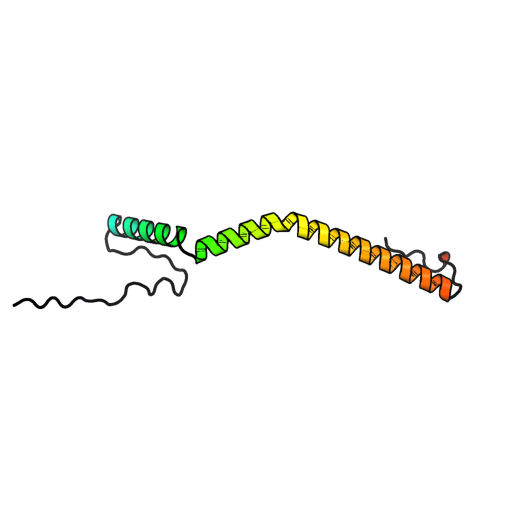 -2.002 -33.321 1.00 90.44 85 TYR A C 1
ATOM 677 O O . TYR A 1 85 ? 14.569 -2.328 -34.484 1.00 90.44 85 TYR A O 1
ATOM 685 N N . TYR A 1 86 ? 13.684 -0.881 -33.021 1.00 88.25 86 TYR A N 1
ATOM 686 C CA . TYR A 1 86 ? 13.220 0.057 -34.041 1.00 88.25 86 TYR A CA 1
ATOM 687 C C . TYR A 1 86 ? 14.381 0.613 -34.875 1.00 88.25 86 TYR A C 1
ATOM 689 O O . TYR A 1 86 ? 14.283 0.637 -36.103 1.00 88.25 86 TYR A O 1
ATOM 697 N N . PHE A 1 87 ? 15.492 1.008 -34.251 1.00 86.69 87 PHE A N 1
ATOM 698 C CA . PHE A 1 87 ? 16.670 1.476 -34.984 1.00 86.69 87 PHE A CA 1
ATOM 699 C C . PHE A 1 87 ? 17.281 0.385 -35.858 1.00 86.69 87 PHE A C 1
ATOM 701 O O . PHE A 1 87 ? 17.477 0.606 -37.054 1.00 86.69 87 PHE A O 1
ATOM 708 N N . ALA A 1 88 ? 17.491 -0.807 -35.293 1.00 87.38 88 ALA A N 1
ATOM 709 C CA . ALA A 1 88 ? 18.032 -1.949 -36.021 1.00 87.38 88 ALA A CA 1
ATOM 710 C C . ALA A 1 88 ? 17.152 -2.327 -37.223 1.00 87.38 88 ALA A C 1
ATOM 712 O O . ALA A 1 88 ? 17.650 -2.504 -38.332 1.00 87.38 88 ALA A O 1
ATOM 713 N N . LYS A 1 89 ? 15.829 -2.374 -37.031 1.00 92.81 89 LYS A N 1
ATOM 714 C CA . LYS A 1 89 ? 14.864 -2.705 -38.086 1.00 92.81 89 LYS A CA 1
ATOM 715 C C . LYS A 1 89 ? 14.873 -1.693 -39.232 1.00 92.81 89 LYS A C 1
ATOM 717 O O . LYS A 1 89 ? 14.693 -2.082 -40.380 1.00 92.81 89 LYS A O 1
ATOM 722 N N . ASN A 1 90 ? 15.050 -0.410 -38.928 1.00 89.69 90 ASN A N 1
ATOM 723 C CA . ASN A 1 90 ? 15.064 0.657 -39.931 1.00 89.69 90 ASN A CA 1
ATOM 724 C C . ASN A 1 90 ? 16.474 0.986 -40.448 1.00 89.69 90 ASN A C 1
ATOM 726 O O . ASN A 1 90 ? 16.623 1.954 -41.189 1.00 89.69 90 ASN A O 1
ATOM 730 N N . ASN A 1 91 ? 17.492 0.214 -40.048 1.00 87.06 91 ASN A N 1
ATOM 731 C CA . ASN A 1 91 ? 18.901 0.448 -40.363 1.00 87.06 91 ASN A CA 1
ATOM 732 C C . ASN A 1 91 ? 19.352 1.896 -40.076 1.00 87.06 91 ASN A C 1
ATOM 734 O O . ASN A 1 91 ? 20.115 2.489 -40.839 1.00 87.06 91 ASN A O 1
ATOM 738 N N . ARG A 1 92 ? 18.821 2.489 -38.998 1.00 82.06 92 ARG A N 1
ATOM 739 C CA . ARG A 1 92 ? 19.133 3.860 -38.579 1.00 82.06 92 ARG A CA 1
ATOM 740 C C . ARG A 1 92 ? 20.164 3.851 -37.452 1.00 82.06 92 ARG A C 1
ATOM 742 O O . ARG A 1 92 ? 20.026 3.046 -36.529 1.00 82.06 92 ARG A O 1
ATOM 749 N N . PRO A 1 93 ? 21.166 4.739 -37.484 1.00 81.12 93 PRO A N 1
ATOM 750 C CA . PRO A 1 93 ? 22.138 4.847 -36.410 1.00 81.12 93 PRO A CA 1
ATOM 751 C C . PRO A 1 93 ? 21.526 5.528 -35.175 1.00 81.12 93 PRO A C 1
ATOM 753 O O . PRO A 1 93 ? 20.698 6.432 -35.272 1.00 81.12 93 PRO A O 1
ATOM 756 N N . TYR A 1 94 ? 21.976 5.115 -33.988 1.00 70.88 94 TYR A N 1
ATOM 757 C CA . TYR A 1 94 ? 21.529 5.680 -32.705 1.00 70.88 94 TYR A CA 1
ATOM 758 C C . TYR A 1 94 ? 21.860 7.174 -32.548 1.00 70.88 94 TYR A C 1
ATOM 760 O O . TYR A 1 94 ? 21.198 7.878 -31.787 1.00 70.88 94 TYR A O 1
ATOM 768 N N . SER A 1 95 ? 22.857 7.666 -33.290 1.00 74.62 95 SER A N 1
ATOM 769 C CA . SER A 1 95 ? 23.275 9.073 -33.318 1.00 74.62 95 SER A CA 1
ATOM 770 C C . SER A 1 95 ? 22.178 10.034 -33.770 1.00 74.62 95 SER A C 1
ATOM 772 O O . SER A 1 95 ? 22.234 11.211 -33.430 1.00 74.62 95 SER A O 1
ATOM 774 N N . ASP A 1 96 ? 21.182 9.548 -34.515 1.00 74.31 96 ASP A N 1
ATOM 775 C CA . ASP A 1 96 ? 20.142 10.399 -35.095 1.00 74.31 96 ASP A CA 1
ATOM 776 C C . ASP A 1 96 ? 19.150 10.924 -34.048 1.00 74.31 96 ASP A C 1
ATOM 778 O O . ASP A 1 96 ? 18.455 11.902 -34.306 1.00 74.31 96 ASP A O 1
ATOM 782 N N . ASN A 1 97 ? 19.038 10.275 -32.880 1.00 68.31 97 ASN A N 1
ATOM 783 C CA . ASN A 1 97 ? 18.099 10.678 -31.829 1.00 68.31 97 ASN A CA 1
ATOM 784 C C . ASN A 1 97 ? 18.694 10.438 -30.426 1.00 68.31 97 ASN A C 1
ATOM 786 O O . ASN A 1 97 ? 18.315 9.474 -29.754 1.00 68.31 97 ASN A O 1
ATOM 790 N N . PRO A 1 98 ? 19.588 11.322 -29.944 1.00 66.25 98 PRO A N 1
ATOM 791 C CA . PRO A 1 98 ? 20.286 11.146 -28.667 1.00 66.25 98 PRO A CA 1
ATOM 792 C C . PRO A 1 98 ? 19.366 11.166 -27.431 1.00 66.25 98 PRO A C 1
ATOM 794 O O . PRO A 1 98 ? 19.779 10.710 -26.373 1.00 66.25 98 PRO A O 1
ATOM 797 N N . GLY A 1 99 ? 18.125 11.655 -27.554 1.00 65.69 99 GLY A N 1
ATOM 798 C CA . GLY A 1 99 ? 17.129 11.675 -26.471 1.00 65.69 99 GLY A CA 1
ATOM 799 C C . GLY A 1 99 ? 16.118 10.522 -26.487 1.00 65.69 99 GLY A C 1
ATOM 800 O O . GLY A 1 99 ? 15.198 10.520 -25.681 1.00 65.69 99 GLY A O 1
ATOM 801 N N . LEU A 1 100 ? 16.222 9.559 -27.413 1.00 65.44 100 LEU A N 1
ATOM 802 C CA . LEU A 1 100 ? 15.203 8.502 -27.564 1.00 65.44 100 LEU A CA 1
ATOM 803 C C . LEU A 1 100 ? 15.360 7.343 -26.567 1.00 65.44 100 LEU A C 1
ATOM 805 O O . LEU A 1 100 ? 14.476 6.494 -26.443 1.00 65.44 100 LEU A O 1
ATOM 809 N N . ILE A 1 101 ? 16.497 7.298 -25.878 1.00 63.31 101 ILE A N 1
ATOM 810 C CA . ILE A 1 101 ? 16.790 6.367 -24.794 1.00 63.31 101 ILE A CA 1
ATOM 811 C C . ILE A 1 101 ? 16.876 7.217 -23.524 1.00 63.31 101 ILE A C 1
ATOM 813 O O . ILE A 1 101 ? 17.962 7.539 -23.052 1.00 63.31 101 ILE A O 1
ATOM 817 N N . GLU A 1 102 ? 15.728 7.653 -23.009 1.00 58.97 102 GLU A N 1
ATOM 818 C CA . GLU A 1 102 ? 15.657 8.126 -21.625 1.00 58.97 102 GLU A CA 1
ATOM 819 C C . GLU A 1 102 ? 15.625 6.891 -20.719 1.00 58.97 102 GLU A C 1
ATOM 821 O O . GLU A 1 102 ? 14.674 6.104 -20.761 1.00 58.97 102 GLU A O 1
ATOM 826 N N . LEU A 1 103 ? 16.723 6.690 -19.986 1.00 54.19 103 LEU A N 1
ATOM 827 C CA . LEU A 1 103 ? 16.901 5.627 -18.993 1.00 54.19 103 LEU A CA 1
ATOM 828 C C . LEU A 1 103 ? 16.262 6.011 -17.658 1.00 54.19 103 LEU A C 1
ATOM 830 O O . LEU A 1 103 ? 16.537 7.136 -17.185 1.00 54.19 103 LEU A O 1
#

Solvent-accessible surface area (backbone atoms only — not comparable to full-atom values): 6366 Å² total; per-residue (Å²): 133,90,80,89,78,78,86,88,76,86,85,81,75,51,75,82,71,80,53,89,70,68,46,72,96,45,70,71,46,18,52,52,42,40,53,49,54,53,55,54,43,69,72,28,67,69,46,50,52,52,51,51,51,55,51,49,52,61,68,44,45,62,57,54,50,52,51,51,52,51,51,50,53,52,51,53,51,51,50,49,53,52,50,54,49,52,29,61,75,67,75,46,66,71,81,82,49,80,75,73,69,79,128

pLDDT: mean 79.27, std 18.92, range [32.62, 96.19]

Mean predicted aligned error: 13.81 Å

Organism: Dissostichus mawsoni (NCBI:txid36200)

Radius of gyration: 31.91 Å; Cα contacts (8 Å, |Δi|>4): 34; chains: 1; bounding box: 76×21×80 Å

Foldseek 3Di:
DDDDDDPPDDDDPCVVPVDDFFDDDDPVSRVVSSVVVVVCLCPDPVNVVVVVVVVVCVVCVVVVVVVVVVVVVVVLVVQVVVVVVVCVVVVHDPVVCVPSNPD